Prote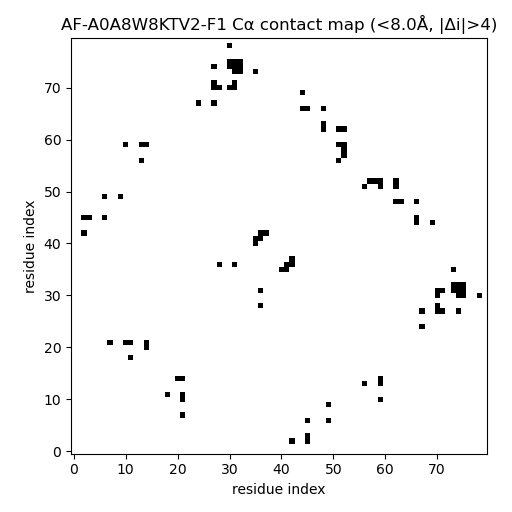in AF-A0A8W8KTV2-F1 (afdb_monomer)

Secondary structure (DSSP, 8-state):
-HHHHHHHHHHHHH-TT-HHHHHHHHHHHHTB-HHHHHSHHHHHHHHHHHHHHHH-GGGHHHHHHHHHHHHHHTB-GGG-

Structure (mmCIF, N/CA/C/O backbone):
data_AF-A0A8W8KTV2-F1
#
_entry.id   AF-A0A8W8KTV2-F1
#
loop_
_atom_site.group_PDB
_atom_site.id
_atom_site.type_symbol
_atom_site.label_atom_id
_atom_site.label_alt_id
_atom_site.label_comp_id
_atom_site.label_asym_id
_atom_site.label_entity_id
_atom_site.label_seq_id
_atom_site.pdbx_PDB_ins_code
_atom_site.Cartn_x
_atom_site.Cartn_y
_atom_site.Cartn_z
_atom_site.occupancy
_atom_site.B_iso_or_equiv
_atom_site.auth_seq_id
_atom_site.auth_comp_id
_atom_site.auth_asym_id
_atom_site.auth_atom_id
_atom_site.pdbx_PDB_model_num
ATOM 1 N N . MET A 1 1 ? 13.875 3.678 1.885 1.00 60.41 1 MET A N 1
ATOM 2 C CA . MET A 1 1 ? 12.620 2.990 2.287 1.00 60.41 1 MET A CA 1
ATOM 3 C C . MET A 1 1 ? 11.858 3.698 3.427 1.00 60.41 1 MET A C 1
ATOM 5 O O . MET A 1 1 ? 10.889 3.147 3.946 1.00 60.41 1 MET A O 1
ATOM 9 N 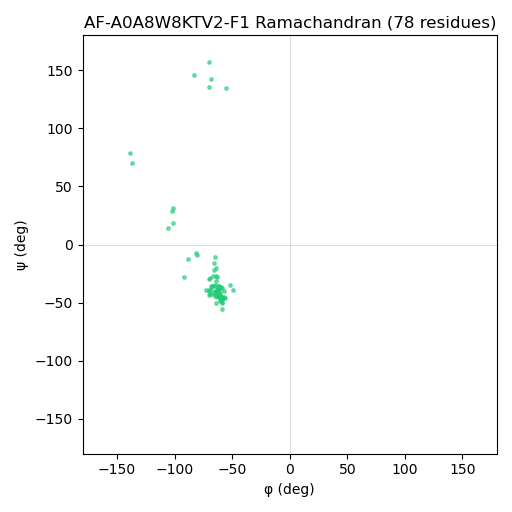N . GLU A 1 2 ? 12.223 4.928 3.812 1.00 76.12 2 GLU A N 1
ATOM 10 C CA . GLU A 1 2 ? 11.528 5.676 4.878 1.00 76.12 2 GLU A CA 1
ATOM 11 C C . GLU A 1 2 ? 10.108 6.110 4.479 1.00 76.12 2 GLU A C 1
ATOM 13 O O . GLU A 1 2 ? 9.186 6.001 5.285 1.00 76.12 2 GLU A O 1
ATOM 18 N N . GLU A 1 3 ? 9.896 6.472 3.210 1.00 82.62 3 GLU A N 1
ATOM 19 C CA . GLU A 1 3 ? 8.609 6.964 2.693 1.00 82.62 3 GLU A CA 1
ATOM 20 C C . GLU A 1 3 ? 7.467 5.947 2.834 1.00 82.62 3 GLU A C 1
ATOM 22 O O . GLU A 1 3 ? 6.364 6.296 3.259 1.00 82.62 3 GLU A O 1
ATOM 27 N N . PHE A 1 4 ? 7.730 4.666 2.551 1.00 87.00 4 PHE A N 1
ATOM 28 C CA . PHE A 1 4 ? 6.739 3.602 2.730 1.00 87.00 4 PHE A CA 1
ATOM 29 C C . PHE A 1 4 ? 6.413 3.372 4.212 1.00 87.00 4 PHE A C 1
ATOM 31 O O . PHE A 1 4 ? 5.264 3.127 4.582 1.00 87.00 4 PHE A O 1
ATOM 38 N N . THR A 1 5 ? 7.408 3.503 5.093 1.00 87.94 5 THR A N 1
ATOM 39 C CA . THR A 1 5 ? 7.202 3.368 6.541 1.00 87.94 5 THR A CA 1
ATOM 40 C C . THR A 1 5 ? 6.347 4.510 7.086 1.00 87.94 5 THR A C 1
ATOM 42 O O . THR A 1 5 ? 5.436 4.268 7.884 1.00 87.94 5 THR A O 1
ATOM 45 N N . GLU A 1 6 ? 6.594 5.743 6.644 1.00 89.62 6 GLU A N 1
ATOM 46 C CA . GLU A 1 6 ? 5.748 6.894 6.967 1.00 89.62 6 GLU A CA 1
ATOM 47 C C . GLU A 1 6 ? 4.323 6.723 6.442 1.00 89.62 6 GLU A C 1
ATOM 49 O O . GLU A 1 6 ? 3.360 6.917 7.189 1.00 89.62 6 GLU A O 1
ATOM 54 N N . PHE A 1 7 ? 4.177 6.270 5.197 1.00 90.56 7 PHE A N 1
ATOM 55 C CA . PHE A 1 7 ? 2.875 5.975 4.610 1.00 90.56 7 PHE A CA 1
ATOM 56 C C . PHE A 1 7 ? 2.106 4.934 5.426 1.00 90.56 7 PHE A C 1
ATOM 58 O O . PHE A 1 7 ? 0.945 5.150 5.768 1.00 90.56 7 PHE A O 1
ATOM 65 N N . LEU A 1 8 ? 2.750 3.841 5.843 1.00 90.94 8 LEU A N 1
ATOM 66 C CA . LEU A 1 8 ? 2.114 2.840 6.700 1.00 90.94 8 LEU A CA 1
ATOM 67 C C . LEU A 1 8 ? 1.700 3.407 8.066 1.00 90.94 8 LEU A C 1
ATOM 69 O O . LEU A 1 8 ? 0.667 2.994 8.602 1.00 90.94 8 LEU A O 1
ATOM 73 N N . LYS A 1 9 ? 2.470 4.336 8.649 1.00 91.12 9 LYS A N 1
ATOM 74 C CA . LYS A 1 9 ? 2.081 5.029 9.891 1.00 91.12 9 LYS A CA 1
ATOM 75 C C . LYS A 1 9 ? 0.838 5.893 9.671 1.00 91.12 9 LYS A C 1
ATOM 77 O O . LYS A 1 9 ? -0.091 5.812 10.479 1.00 91.12 9 LYS A O 1
ATOM 82 N N . LEU A 1 10 ? 0.785 6.647 8.571 1.00 90.81 10 LEU A N 1
ATOM 83 C CA . LEU A 1 10 ? -0.388 7.434 8.182 1.00 90.81 10 LEU A CA 1
ATOM 84 C C . LEU A 1 10 ? -1.611 6.526 7.997 1.00 90.81 10 LEU A C 1
ATOM 86 O O . LEU A 1 10 ? -2.642 6.728 8.637 1.00 90.81 10 LEU A O 1
ATOM 90 N N . CYS A 1 11 ? -1.465 5.447 7.230 1.00 90.12 11 CYS A N 1
ATOM 91 C CA . CYS A 1 11 ? -2.520 4.461 7.021 1.00 90.12 11 CYS A CA 1
ATOM 92 C C . CYS A 1 11 ? -3.024 3.892 8.350 1.00 90.12 11 CYS A C 1
ATOM 94 O O . CYS A 1 11 ? -4.227 3.842 8.574 1.00 90.12 11 CYS A O 1
ATOM 96 N N . LYS A 1 12 ? -2.133 3.515 9.278 1.00 89.81 12 LYS A N 1
ATOM 97 C CA . LYS A 1 12 ? -2.525 3.023 10.612 1.00 89.81 12 LYS A CA 1
ATOM 98 C C . LYS A 1 12 ? -3.304 4.061 11.424 1.00 89.81 12 LYS A C 1
ATOM 100 O O . LYS A 1 12 ? -4.209 3.682 12.166 1.00 89.81 12 LYS A O 1
ATOM 105 N N . LYS A 1 13 ? -2.965 5.350 11.306 1.00 90.44 13 LYS A N 1
ATOM 106 C CA . LYS A 1 13 ? -3.657 6.444 12.006 1.00 90.44 13 LYS A CA 1
ATOM 107 C C . LYS A 1 13 ? -5.114 6.568 11.552 1.00 90.44 13 LYS A C 1
ATOM 109 O O . LYS A 1 13 ? -5.980 6.763 12.404 1.00 90.44 13 LYS A O 1
ATOM 114 N N . HIS A 1 14 ? -5.371 6.412 10.254 1.00 87.69 14 HIS A N 1
ATOM 115 C CA . HIS A 1 14 ? -6.703 6.557 9.654 1.00 87.69 14 HIS A CA 1
ATOM 116 C C . HIS A 1 14 ? -7.496 5.236 9.582 1.00 87.69 14 HIS A C 1
ATOM 118 O O . HIS A 1 14 ? -8.716 5.241 9.704 1.00 87.69 14 HIS A O 1
ATOM 124 N N . LEU A 1 15 ? -6.824 4.084 9.497 1.00 86.88 15 LEU A N 1
ATOM 125 C CA . LEU A 1 15 ? -7.423 2.745 9.389 1.00 86.88 15 LEU A CA 1
ATOM 126 C C . LEU A 1 15 ? -7.421 1.968 10.718 1.00 86.88 15 LEU A C 1
ATOM 128 O O . LEU A 1 15 ? -7.337 0.739 10.721 1.00 86.88 15 LEU A O 1
ATOM 132 N N . LYS A 1 16 ? -7.528 2.650 11.868 1.00 81.19 16 LYS A N 1
ATOM 133 C CA . LYS A 1 16 ? -7.458 2.017 13.207 1.00 81.19 16 LYS A CA 1
ATOM 134 C C . LYS A 1 16 ? -8.402 0.824 13.383 1.00 81.19 16 LYS A C 1
ATOM 136 O O . LYS A 1 16 ? -8.060 -0.134 14.065 1.00 81.19 16 LYS A O 1
ATOM 141 N N . LYS A 1 17 ? -9.582 0.877 12.759 1.00 83.75 17 LYS A N 1
ATOM 142 C CA . LYS A 1 17 ? -10.605 -0.175 12.841 1.00 83.75 17 LYS A CA 1
ATOM 143 C C . LYS A 1 17 ? -10.339 -1.368 11.912 1.00 83.75 17 LYS A C 1
ATOM 145 O O . LYS A 1 17 ? -11.041 -2.365 12.015 1.00 83.75 17 LYS A O 1
ATOM 150 N N . GLN A 1 18 ? -9.363 -1.283 11.004 1.00 85.25 18 GLN A N 1
ATOM 151 C CA . GLN A 1 18 ? -9.118 -2.295 9.970 1.00 85.25 18 GLN A CA 1
ATOM 152 C C . GLN A 1 18 ? -7.620 -2.612 9.793 1.00 85.25 18 GLN A C 1
ATOM 154 O O . GLN A 1 18 ? -7.023 -2.325 8.752 1.00 85.25 18 GLN A O 1
ATOM 159 N N . PRO A 1 19 ? -6.988 -3.278 10.778 1.00 87.81 19 PRO A N 1
ATOM 160 C CA . PRO A 1 19 ? -5.579 -3.673 10.688 1.00 87.81 19 PRO A CA 1
ATOM 161 C C . PRO A 1 19 ? -5.299 -4.678 9.556 1.00 87.81 19 PRO A C 1
ATOM 163 O O . PRO A 1 19 ? -4.158 -4.790 9.105 1.00 87.81 19 PRO A O 1
ATOM 166 N N . ALA A 1 20 ? -6.324 -5.392 9.074 1.00 89.88 20 ALA A N 1
ATOM 167 C CA . ALA A 1 20 ? -6.221 -6.309 7.940 1.00 89.88 20 ALA A CA 1
ATOM 168 C C . ALA A 1 20 ? -5.757 -5.602 6.655 1.00 89.88 20 ALA A C 1
ATOM 170 O O . ALA A 1 20 ? -4.936 -6.149 5.923 1.00 89.88 20 ALA A O 1
ATOM 171 N N . ILE A 1 21 ? -6.192 -4.358 6.427 1.00 89.38 21 ILE A N 1
ATOM 172 C CA . ILE A 1 21 ? -5.772 -3.575 5.259 1.00 89.38 21 ILE A CA 1
ATOM 173 C C . ILE A 1 21 ? -4.279 -3.254 5.332 1.00 89.38 21 ILE A C 1
ATOM 175 O O . ILE A 1 21 ? -3.569 -3.384 4.343 1.00 89.38 21 ILE A O 1
ATOM 179 N N . ILE A 1 22 ? -3.764 -2.915 6.515 1.00 91.00 22 ILE A N 1
ATOM 180 C CA . ILE A 1 22 ? -2.330 -2.654 6.699 1.00 91.00 22 ILE A CA 1
ATOM 181 C C . ILE A 1 22 ? -1.499 -3.902 6.380 1.00 91.00 22 ILE A C 1
ATOM 183 O O . ILE A 1 22 ? -0.437 -3.797 5.766 1.00 91.00 22 ILE A O 1
ATOM 187 N N . LYS A 1 23 ? -1.979 -5.090 6.774 1.00 91.25 23 LYS A N 1
ATOM 188 C CA . LYS A 1 23 ? -1.340 -6.362 6.404 1.00 91.25 23 LYS A CA 1
ATOM 189 C C . LYS A 1 23 ? -1.391 -6.591 4.892 1.00 91.25 23 LYS A C 1
ATOM 191 O O . LYS A 1 23 ? -0.387 -7.006 4.324 1.00 91.25 23 LYS A O 1
ATOM 196 N N . LEU A 1 24 ? -2.514 -6.275 4.245 1.00 91.88 24 LEU A N 1
ATOM 197 C CA . LEU A 1 24 ? -2.672 -6.400 2.797 1.00 91.88 24 LEU A CA 1
ATOM 198 C C . LEU A 1 24 ? -1.715 -5.479 2.028 1.00 91.88 24 LEU A C 1
ATOM 200 O O . LEU A 1 24 ? -1.071 -5.946 1.098 1.00 91.88 24 LEU A O 1
ATOM 204 N N . ILE A 1 25 ? -1.563 -4.217 2.442 1.00 92.00 25 ILE A N 1
ATOM 205 C CA . ILE A 1 25 ? -0.613 -3.274 1.823 1.00 92.00 25 ILE A CA 1
ATOM 206 C C . ILE A 1 25 ? 0.812 -3.823 1.891 1.00 92.00 25 ILE A C 1
ATOM 208 O O . ILE A 1 25 ? 1.519 -3.828 0.889 1.00 92.00 25 ILE A O 1
ATOM 212 N N . LYS A 1 26 ? 1.227 -4.331 3.058 1.00 91.75 26 LYS A N 1
ATOM 213 C CA . LYS A 1 26 ? 2.550 -4.950 3.218 1.00 91.75 26 LYS A CA 1
ATOM 214 C C . LYS A 1 26 ? 2.727 -6.172 2.324 1.00 91.75 26 LYS A C 1
ATOM 216 O O . LYS A 1 26 ? 3.758 -6.284 1.677 1.00 91.75 26 LYS A O 1
ATOM 221 N N . LYS A 1 27 ? 1.720 -7.049 2.277 1.00 91.62 27 LYS A N 1
ATOM 222 C CA . LYS A 1 27 ? 1.737 -8.236 1.420 1.00 91.62 27 LYS A CA 1
ATOM 223 C C . LYS A 1 27 ? 1.898 -7.840 -0.050 1.00 91.62 27 LYS A C 1
ATOM 225 O O . LY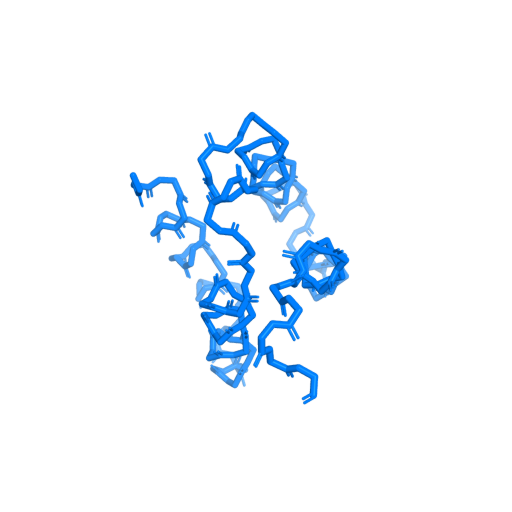S A 1 27 ? 2.801 -8.328 -0.706 1.00 91.62 27 LYS A O 1
ATOM 230 N N . ARG A 1 28 ? 1.090 -6.895 -0.542 1.00 89.12 28 ARG A N 1
ATOM 231 C CA . ARG A 1 28 ? 1.166 -6.439 -1.938 1.00 89.12 28 ARG A CA 1
ATOM 232 C C . ARG A 1 28 ? 2.472 -5.733 -2.272 1.00 89.12 28 ARG A C 1
ATOM 234 O O . ARG A 1 28 ? 2.962 -5.921 -3.367 1.00 89.12 28 ARG A O 1
ATOM 241 N N . HIS A 1 29 ? 3.052 -4.987 -1.335 1.00 90.19 29 HIS A N 1
ATOM 242 C CA . HIS A 1 29 ? 4.383 -4.411 -1.518 1.00 90.19 29 HIS A CA 1
ATOM 243 C C . HIS A 1 29 ? 5.462 -5.490 -1.662 1.00 90.19 29 HIS A C 1
ATOM 245 O O . HIS A 1 29 ? 6.385 -5.313 -2.440 1.00 90.19 29 HIS A O 1
ATOM 251 N N . GLN A 1 30 ? 5.387 -6.584 -0.898 1.00 89.12 30 GLN A N 1
ATOM 252 C CA . GLN A 1 30 ? 6.344 -7.695 -1.011 1.00 89.12 30 GLN A CA 1
ATOM 253 C C . GLN A 1 30 ? 6.176 -8.492 -2.308 1.00 89.12 30 GLN A C 1
ATOM 255 O O . GLN A 1 30 ? 7.147 -9.039 -2.807 1.00 89.12 30 GLN A O 1
ATOM 260 N N . GLU A 1 31 ? 4.955 -8.548 -2.838 1.00 90.69 31 GLU A N 1
ATOM 261 C CA . GLU A 1 31 ? 4.648 -9.187 -4.121 1.00 90.69 31 GLU A CA 1
ATOM 262 C C . GLU A 1 31 ? 4.956 -8.283 -5.329 1.00 90.69 31 GLU A C 1
ATOM 264 O O . GLU A 1 31 ? 4.809 -8.730 -6.460 1.00 90.69 31 GLU A O 1
ATOM 269 N N . SER A 1 32 ? 5.312 -7.008 -5.132 1.00 89.25 32 SER A N 1
ATOM 270 C CA . SER A 1 32 ? 5.645 -6.091 -6.229 1.00 89.25 32 SER A CA 1
ATOM 271 C C . SER A 1 32 ? 7.093 -6.256 -6.688 1.00 89.25 32 SER A C 1
ATOM 273 O O . SER A 1 32 ? 7.982 -6.459 -5.865 1.00 89.25 32 SER A O 1
ATOM 275 N N . ARG A 1 33 ? 7.323 -6.079 -7.995 1.00 88.62 33 ARG A N 1
ATOM 276 C CA . ARG A 1 33 ? 8.651 -6.142 -8.626 1.00 88.62 33 ARG A CA 1
ATOM 277 C C . ARG A 1 33 ? 9.614 -5.167 -7.958 1.00 88.62 33 ARG A C 1
ATOM 279 O O . ARG A 1 33 ? 9.276 -3.992 -7.775 1.00 88.62 33 ARG A O 1
ATOM 286 N N . GLU A 1 34 ? 10.833 -5.608 -7.661 1.00 88.25 34 GLU A N 1
ATOM 287 C CA . GLU A 1 34 ? 11.848 -4.752 -7.028 1.00 88.25 34 GLU A CA 1
ATOM 288 C C . GLU A 1 34 ? 12.161 -3.506 -7.869 1.00 88.25 34 GLU A C 1
ATOM 290 O O . GLU A 1 34 ? 12.287 -2.407 -7.323 1.00 88.25 34 GLU A O 1
ATOM 295 N N . GLU A 1 35 ? 12.178 -3.644 -9.200 1.00 89.25 35 GLU A N 1
ATOM 296 C CA . GLU A 1 35 ? 12.361 -2.540 -10.153 1.00 89.25 35 GLU A CA 1
ATOM 297 C C . GLU A 1 35 ? 11.312 -1.436 -9.976 1.00 89.25 35 GLU A C 1
ATOM 299 O O . GLU A 1 35 ? 11.628 -0.243 -10.005 1.00 89.25 35 GLU A O 1
ATOM 304 N N . TYR A 1 36 ? 10.058 -1.821 -9.726 1.00 89.06 36 TYR A N 1
ATOM 305 C CA . TYR A 1 36 ? 8.996 -0.866 -9.443 1.00 89.06 36 TYR A CA 1
ATOM 306 C C . TYR A 1 36 ? 9.199 -0.208 -8.075 1.00 89.06 36 TYR A C 1
ATOM 308 O O . TYR A 1 36 ? 9.081 1.012 -7.970 1.00 89.06 36 TYR A O 1
ATOM 316 N N . LEU A 1 37 ? 9.565 -0.968 -7.040 1.00 89.38 37 LEU A N 1
ATOM 317 C CA . LEU A 1 37 ? 9.756 -0.443 -5.681 1.00 89.38 37 LEU A CA 1
ATOM 318 C C . LEU A 1 37 ? 10.892 0.588 -5.574 1.00 89.38 37 LEU A C 1
ATOM 320 O O . LEU A 1 37 ? 10.846 1.473 -4.715 1.00 89.38 37 LEU A O 1
ATOM 324 N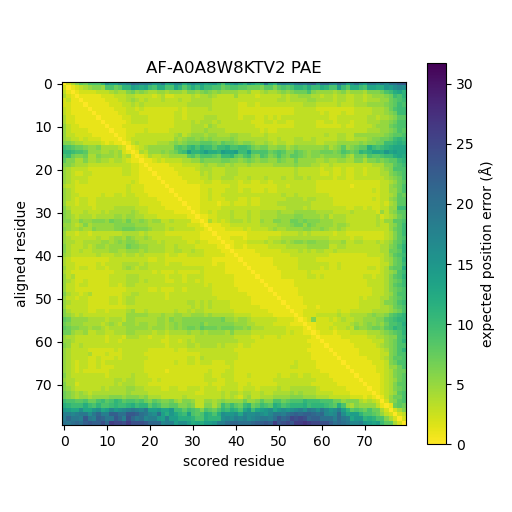 N . VAL A 1 38 ? 11.903 0.512 -6.443 1.00 90.38 38 VAL A N 1
ATOM 325 C CA . VAL A 1 38 ? 12.980 1.518 -6.511 1.00 90.38 38 VAL A CA 1
ATOM 326 C C . VAL A 1 38 ? 12.659 2.683 -7.453 1.00 90.38 38 VAL A C 1
ATOM 328 O O . VAL A 1 38 ? 13.333 3.717 -7.395 1.00 90.38 38 VAL A O 1
ATOM 331 N N . SER A 1 39 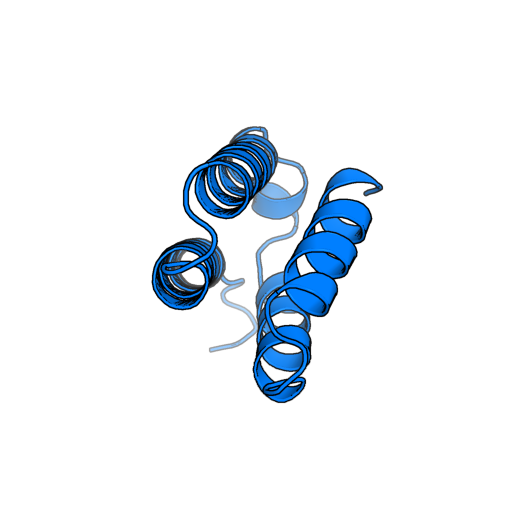? 11.620 2.546 -8.281 1.00 90.62 39 SER A N 1
ATOM 332 C CA . SER A 1 39 ? 11.245 3.520 -9.305 1.00 90.62 39 SER A CA 1
ATOM 333 C C . SER A 1 39 ? 10.679 4.825 -8.733 1.00 90.62 39 SER A C 1
ATOM 335 O O . SER A 1 39 ? 10.103 4.888 -7.642 1.00 90.62 39 SER A O 1
ATOM 337 N N . ALA A 1 40 ? 10.771 5.891 -9.533 1.00 91.31 40 ALA A N 1
ATOM 338 C CA . ALA A 1 40 ? 10.078 7.146 -9.250 1.00 91.31 40 ALA A CA 1
ATOM 339 C C . ALA A 1 40 ? 8.546 6.989 -9.282 1.00 91.31 40 ALA A C 1
ATOM 341 O O . ALA A 1 40 ? 7.849 7.719 -8.579 1.00 91.31 40 ALA A O 1
ATOM 342 N N . ALA A 1 41 ? 8.017 6.026 -10.049 1.00 90.31 41 ALA A N 1
ATOM 343 C CA . ALA A 1 41 ? 6.582 5.766 -10.133 1.00 90.31 41 ALA A CA 1
ATOM 344 C C . ALA A 1 41 ? 6.015 5.330 -8.775 1.00 90.31 41 ALA A C 1
ATOM 346 O O . ALA A 1 41 ? 5.017 5.883 -8.315 1.00 90.31 41 ALA A O 1
ATOM 347 N N . PHE A 1 42 ? 6.707 4.427 -8.077 1.00 91.75 42 PHE A N 1
ATOM 348 C CA . PHE A 1 42 ? 6.310 3.998 -6.738 1.00 91.75 42 PHE A CA 1
ATOM 349 C C . PHE A 1 42 ? 6.365 5.137 -5.711 1.00 91.75 42 PHE A C 1
ATOM 351 O O . PHE A 1 42 ? 5.416 5.327 -4.946 1.00 91.75 42 PHE A O 1
ATOM 358 N N . ARG A 1 43 ? 7.434 5.945 -5.724 1.00 92.25 43 ARG A N 1
ATOM 359 C CA . ARG A 1 43 ? 7.557 7.115 -4.832 1.00 92.25 43 ARG A CA 1
ATOM 360 C C . ARG A 1 43 ? 6.446 8.134 -5.080 1.00 92.25 43 ARG A C 1
ATOM 362 O O . ARG A 1 43 ? 5.808 8.589 -4.133 1.00 92.25 43 ARG A O 1
ATOM 369 N N . ASN A 1 44 ? 6.148 8.421 -6.348 1.00 92.75 44 ASN A N 1
ATOM 370 C CA . ASN A 1 44 ? 5.036 9.291 -6.729 1.00 92.75 44 ASN A CA 1
ATOM 371 C C . ASN A 1 44 ? 3.689 8.719 -6.278 1.00 92.75 44 ASN A C 1
ATOM 373 O O . ASN A 1 44 ? 2.868 9.459 -5.743 1.00 92.75 44 ASN A O 1
ATOM 377 N N . SER A 1 45 ? 3.472 7.411 -6.428 1.00 92.50 45 SER A N 1
ATOM 378 C CA . SER A 1 45 ? 2.248 6.742 -5.976 1.00 92.50 45 SER A CA 1
ATOM 379 C C . SER A 1 45 ? 2.054 6.877 -4.460 1.00 92.50 45 SER A C 1
ATOM 381 O O . SER A 1 45 ? 0.975 7.270 -4.006 1.00 92.50 45 SER A O 1
ATOM 383 N N . ILE A 1 46 ? 3.118 6.677 -3.666 1.00 93.12 46 ILE A N 1
ATOM 384 C CA . ILE A 1 46 ? 3.092 6.934 -2.217 1.00 93.12 46 ILE A CA 1
ATOM 385 C C . ILE A 1 46 ? 2.776 8.404 -1.930 1.00 93.12 46 ILE A C 1
ATOM 387 O O . ILE A 1 46 ? 1.913 8.688 -1.098 1.00 93.12 46 ILE A O 1
ATOM 391 N N . HIS A 1 47 ? 3.463 9.339 -2.588 1.00 92.62 47 HIS A N 1
ATOM 392 C CA . HIS A 1 47 ? 3.279 10.769 -2.353 1.00 92.62 47 HIS A CA 1
ATOM 393 C C . HIS A 1 47 ? 1.836 11.208 -2.640 1.00 92.62 47 HIS A C 1
ATOM 395 O O . HIS A 1 47 ? 1.197 11.829 -1.791 1.00 92.62 47 HIS A O 1
ATOM 401 N N . ILE A 1 48 ? 1.284 10.806 -3.787 1.00 92.44 48 ILE A N 1
ATOM 402 C CA . ILE A 1 48 ? -0.102 11.092 -4.177 1.00 92.44 48 ILE A CA 1
ATOM 403 C C . ILE A 1 48 ? -1.078 10.502 -3.156 1.00 92.44 48 ILE A C 1
ATOM 405 O O . ILE A 1 48 ? -2.010 11.186 -2.731 1.00 92.44 48 ILE A O 1
ATOM 409 N N . ALA A 1 49 ? -0.870 9.251 -2.734 1.00 93.00 49 ALA A N 1
ATOM 410 C CA . ALA A 1 49 ? -1.728 8.617 -1.740 1.00 93.00 49 ALA A CA 1
ATOM 411 C C . ALA A 1 49 ? -1.669 9.349 -0.388 1.00 93.00 49 ALA A C 1
ATOM 413 O O . ALA A 1 49 ? -2.716 9.574 0.218 1.00 93.00 49 ALA A O 1
ATOM 414 N N . ARG A 1 50 ? -0.480 9.776 0.066 1.00 93.31 50 ARG A N 1
ATOM 415 C CA . ARG A 1 50 ? -0.314 10.570 1.299 1.00 93.31 50 ARG A CA 1
ATOM 416 C C . ARG A 1 50 ? -1.097 11.876 1.223 1.00 93.31 50 ARG A C 1
ATOM 418 O O . ARG A 1 50 ? -1.968 12.091 2.060 1.00 93.31 50 ARG A O 1
ATOM 425 N N . VAL A 1 51 ? -0.856 12.679 0.186 1.00 93.31 51 VAL A N 1
ATOM 426 C CA . VAL A 1 51 ? -1.514 13.983 0.001 1.00 93.31 51 VAL A CA 1
ATOM 427 C C . VAL A 1 51 ? -3.034 13.829 -0.034 1.00 93.31 51 VAL A C 1
ATOM 429 O O . VAL A 1 51 ? -3.736 14.553 0.664 1.00 93.31 51 VAL A O 1
ATOM 432 N N . LYS A 1 52 ? -3.560 12.842 -0.771 1.00 93.75 52 LYS A N 1
ATOM 433 C CA . LYS A 1 52 ? -5.007 12.580 -0.827 1.00 93.75 52 LYS A CA 1
ATOM 434 C C . LYS A 1 52 ? -5.588 12.213 0.542 1.00 93.75 52 LYS A C 1
ATOM 436 O O . LYS A 1 52 ? -6.623 12.751 0.922 1.00 93.75 52 LYS A O 1
ATOM 441 N N . ILE A 1 53 ? -4.923 11.334 1.296 1.00 92.88 53 ILE A N 1
ATOM 442 C CA . ILE A 1 53 ? -5.367 10.931 2.643 1.00 92.88 53 ILE A CA 1
ATOM 443 C C . ILE A 1 53 ? -5.338 12.118 3.611 1.00 92.88 53 ILE A C 1
ATOM 445 O O . ILE A 1 53 ? -6.246 12.254 4.430 1.00 92.88 53 ILE A O 1
ATOM 449 N N . GLU A 1 54 ? -4.315 12.966 3.529 1.00 91.12 54 GLU A N 1
ATOM 450 C CA . GLU A 1 54 ? -4.192 14.154 4.377 1.00 91.12 54 GLU A CA 1
ATOM 451 C C . GLU A 1 54 ? -5.230 15.225 4.018 1.00 91.12 54 GLU A C 1
ATOM 453 O O . GLU A 1 54 ? -5.822 15.815 4.921 1.00 91.12 54 GLU A O 1
ATOM 458 N N . SER A 1 55 ? -5.509 15.437 2.728 1.00 93.44 55 SER A N 1
ATOM 459 C CA . SER A 1 55 ? -6.527 16.390 2.268 1.00 93.44 55 SER A CA 1
ATOM 460 C C . SER A 1 55 ? -7.962 15.919 2.515 1.00 93.44 55 SER A C 1
ATOM 462 O O . SER A 1 55 ? -8.806 16.734 2.880 1.00 93.44 55 SER A O 1
ATOM 464 N N . ASN A 1 56 ? -8.264 14.631 2.325 1.00 92.69 56 ASN A N 1
ATOM 465 C CA . ASN A 1 56 ? -9.609 14.086 2.522 1.00 92.69 56 ASN A CA 1
ATOM 466 C C . ASN A 1 56 ? -9.588 12.709 3.217 1.00 92.69 56 ASN A C 1
ATOM 468 O O . ASN A 1 56 ? 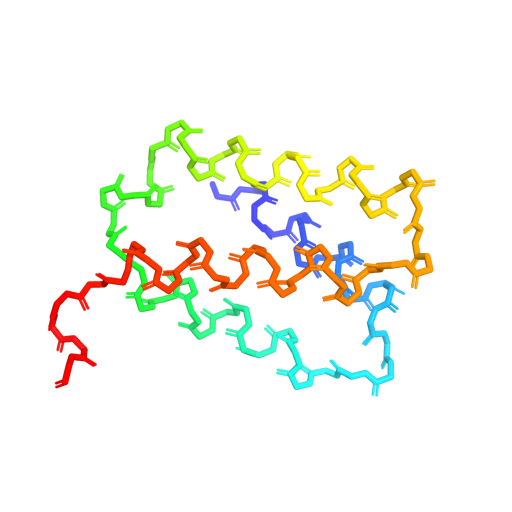-9.784 11.665 2.588 1.00 92.69 56 ASN A O 1
ATOM 472 N N . PRO A 1 57 ? -9.415 12.665 4.547 1.00 88.25 57 PRO A N 1
ATOM 473 C CA . PRO A 1 57 ? -9.276 11.407 5.277 1.00 88.25 57 PRO A CA 1
ATOM 474 C C . PRO A 1 57 ? -10.539 10.529 5.271 1.00 88.25 57 PRO A C 1
ATOM 476 O O . PRO A 1 57 ? -10.443 9.340 5.578 1.00 88.25 57 PRO A O 1
ATOM 479 N N . ASN A 1 58 ? -11.708 11.077 4.917 1.00 89.81 58 ASN A N 1
ATOM 480 C CA . ASN A 1 58 ? -12.963 10.322 4.832 1.00 89.81 58 ASN A CA 1
ATOM 481 C C . ASN A 1 58 ? -12.940 9.278 3.706 1.00 89.81 58 ASN A C 1
ATOM 483 O O . ASN A 1 58 ? -13.583 8.236 3.813 1.00 89.81 58 ASN A O 1
ATOM 487 N N . GLU A 1 59 ? -12.150 9.524 2.660 1.00 91.38 59 GLU A N 1
ATOM 488 C CA . GLU A 1 59 ? -12.001 8.636 1.506 1.00 91.38 59 GLU A CA 1
ATOM 489 C C . GLU A 1 59 ? -10.715 7.799 1.560 1.00 91.38 59 GLU A C 1
ATOM 491 O O . GLU A 1 59 ? -10.297 7.226 0.556 1.00 91.38 59 GLU A O 1
ATOM 496 N N . VAL A 1 60 ? -10.096 7.655 2.740 1.00 91.69 60 VAL A N 1
ATOM 497 C CA . VAL A 1 60 ? -8.861 6.868 2.914 1.00 91.69 60 VAL A CA 1
ATOM 498 C C . VAL A 1 60 ? -8.956 5.475 2.281 1.00 91.69 60 VAL A C 1
ATOM 500 O O . VAL A 1 60 ? -8.007 5.020 1.655 1.00 91.69 60 VAL A O 1
ATOM 503 N N . PHE A 1 61 ? -10.107 4.803 2.372 1.00 89.88 61 PHE A N 1
ATOM 504 C CA . PHE A 1 61 ? -10.302 3.482 1.769 1.00 89.88 61 PHE A CA 1
ATOM 505 C C . PHE A 1 61 ? -10.187 3.496 0.243 1.00 89.88 61 PHE A C 1
ATOM 507 O O . PHE A 1 61 ? -9.622 2.563 -0.323 1.00 89.88 61 PHE A O 1
ATOM 514 N N . LEU A 1 62 ? -10.689 4.547 -0.409 1.00 92.44 62 LEU A N 1
ATOM 515 C CA . LEU A 1 62 ? -10.609 4.728 -1.855 1.00 92.44 62 LEU A CA 1
ATOM 516 C C . LEU A 1 62 ? -9.147 4.879 -2.285 1.00 92.44 62 LEU A C 1
ATOM 518 O O . LEU A 1 62 ? -8.669 4.133 -3.134 1.00 92.44 62 LEU A O 1
ATOM 522 N N . TYR A 1 63 ? -8.412 5.771 -1.619 1.00 93.12 63 TYR A N 1
ATOM 523 C CA . TYR A 1 63 ? -7.013 6.049 -1.950 1.00 93.12 63 TYR A CA 1
ATOM 524 C C . TYR A 1 63 ? -6.107 4.845 -1.697 1.00 93.12 63 TYR A C 1
ATOM 526 O O . TYR A 1 63 ? -5.188 4.575 -2.466 1.00 93.12 63 TYR A O 1
ATOM 534 N N . ILE A 1 64 ? -6.395 4.078 -0.646 1.00 92.12 64 ILE A N 1
ATOM 535 C CA . ILE A 1 64 ? -5.678 2.837 -0.352 1.00 92.12 64 ILE A CA 1
ATOM 536 C C . ILE A 1 64 ? -6.010 1.749 -1.366 1.00 92.12 64 ILE A C 1
ATOM 538 O O . ILE A 1 64 ? -5.115 1.011 -1.767 1.00 92.12 64 ILE A O 1
ATOM 542 N N . ARG A 1 65 ? -7.269 1.639 -1.798 1.00 92.88 65 ARG A N 1
ATOM 543 C CA . ARG A 1 65 ? -7.662 0.707 -2.858 1.00 92.88 65 ARG A CA 1
ATOM 544 C C . ARG A 1 65 ? -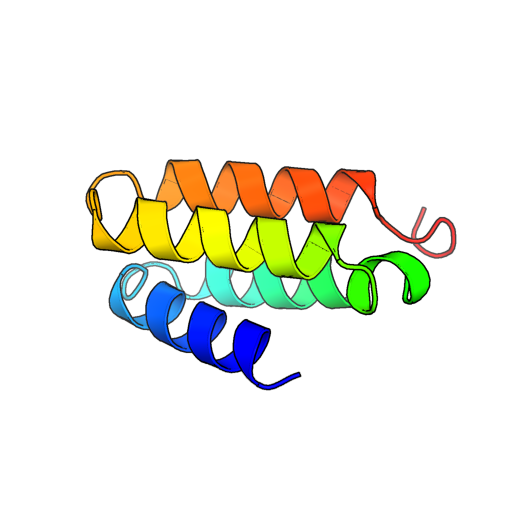6.926 1.023 -4.160 1.00 92.88 65 ARG A C 1
ATOM 546 O O . ARG A 1 65 ? -6.382 0.101 -4.757 1.00 92.88 65 ARG A O 1
ATOM 553 N N . ASP A 1 66 ? -6.871 2.292 -4.558 1.00 92.12 66 ASP A N 1
ATOM 554 C CA . ASP A 1 66 ? -6.159 2.708 -5.771 1.00 92.12 66 ASP A CA 1
ATOM 555 C C . ASP A 1 66 ? -4.654 2.410 -5.650 1.00 92.12 66 ASP A C 1
ATOM 557 O O . ASP A 1 66 ? -4.061 1.824 -6.551 1.00 92.12 66 ASP A O 1
ATOM 561 N N . PHE A 1 67 ? -4.046 2.682 -4.490 1.00 93.06 67 PHE A N 1
ATOM 562 C CA . PHE A 1 67 ? -2.649 2.320 -4.228 1.00 93.06 67 PHE A CA 1
ATOM 563 C C . PHE A 1 67 ? -2.402 0.800 -4.288 1.00 93.06 67 PHE A C 1
ATOM 565 O O . PHE A 1 67 ? -1.419 0.335 -4.862 1.00 93.06 67 PHE A O 1
ATOM 572 N N . LEU A 1 68 ? -3.304 -0.007 -3.722 1.00 92.25 68 LEU A N 1
ATOM 573 C CA . LEU A 1 68 ? -3.233 -1.470 -3.799 1.00 92.25 68 LEU A CA 1
ATOM 574 C C . LEU A 1 68 ? -3.386 -1.988 -5.233 1.00 92.25 68 LEU A C 1
ATOM 576 O O . LEU A 1 68 ? -2.834 -3.041 -5.559 1.00 92.25 68 LEU A O 1
ATOM 580 N N . GLN A 1 69 ? -4.145 -1.284 -6.071 1.00 91.81 69 GLN A N 1
ATOM 58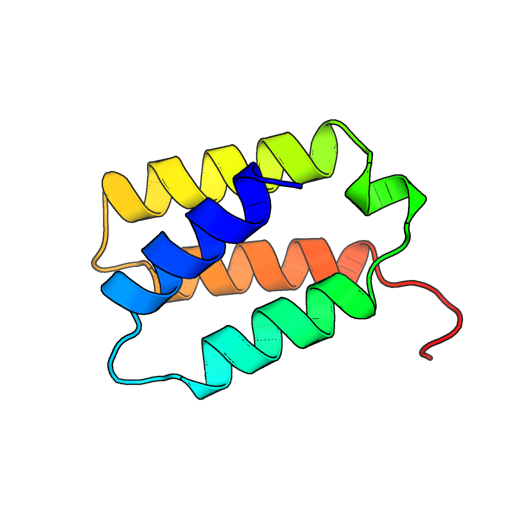1 C CA . GLN A 1 69 ? -4.287 -1.606 -7.484 1.00 91.81 69 GLN A CA 1
ATOM 582 C C . GLN A 1 69 ? -2.988 -1.325 -8.242 1.00 91.81 69 GLN A C 1
ATOM 584 O O . GLN A 1 69 ? -2.543 -2.201 -8.976 1.00 91.81 69 GLN A O 1
ATOM 589 N N . GLU A 1 70 ? -2.323 -0.201 -7.976 1.00 90.69 70 GLU A N 1
ATOM 590 C CA . GLU A 1 70 ? -0.994 0.093 -8.533 1.00 90.69 70 GLU A CA 1
ATOM 591 C C . GLU A 1 70 ? 0.037 -0.979 -8.151 1.00 90.69 70 GLU A C 1
ATOM 593 O O . GLU A 1 70 ? 0.759 -1.488 -9.008 1.00 90.69 70 GLU A O 1
ATOM 598 N N . LEU A 1 71 ? 0.061 -1.400 -6.879 1.00 90.19 71 LEU A N 1
ATOM 599 C CA . LEU A 1 71 ? 0.922 -2.504 -6.430 1.00 90.19 71 LEU A CA 1
ATOM 600 C C . LEU A 1 71 ? 0.598 -3.825 -7.139 1.00 90.19 71 LEU A C 1
ATOM 602 O O . LEU A 1 71 ? 1.500 -4.599 -7.444 1.00 90.19 71 LEU A O 1
ATOM 606 N N . LYS A 1 72 ? -0.689 -4.086 -7.401 1.00 88.44 72 LYS A N 1
ATOM 607 C CA . LYS A 1 72 ? -1.144 -5.287 -8.114 1.00 88.44 72 LYS A CA 1
ATOM 608 C C . LYS A 1 72 ? -0.723 -5.270 -9.586 1.00 88.44 72 LYS A C 1
ATOM 610 O O . LYS A 1 72 ? -0.401 -6.326 -10.112 1.00 88.44 72 LYS A O 1
ATOM 615 N N . LEU A 1 73 ? -0.761 -4.114 -10.247 1.00 89.06 73 LEU A N 1
ATOM 616 C CA . LEU A 1 73 ? -0.348 -3.982 -11.649 1.00 89.06 73 LEU A CA 1
ATOM 617 C C . LEU A 1 73 ? 1.163 -4.166 -11.822 1.00 89.06 73 LEU A C 1
ATOM 619 O O . LEU A 1 73 ? 1.602 -4.659 -12.852 1.00 89.06 73 LEU A O 1
ATOM 623 N N . ASN A 1 74 ? 1.938 -3.828 -10.792 1.00 87.94 74 ASN A N 1
ATOM 624 C CA . ASN A 1 74 ? 3.390 -3.988 -10.759 1.00 87.94 74 ASN A CA 1
ATOM 625 C C . ASN A 1 74 ? 3.815 -5.217 -9.937 1.00 87.94 74 ASN A C 1
ATOM 627 O O . ASN A 1 74 ? 4.882 -5.222 -9.319 1.00 87.94 74 ASN A O 1
ATOM 631 N N . LYS A 1 75 ? 2.952 -6.239 -9.880 1.00 86.31 75 LYS A N 1
ATOM 632 C CA . LYS A 1 75 ? 3.234 -7.509 -9.210 1.00 86.31 75 LYS A CA 1
ATOM 633 C C . LYS A 1 75 ? 4.325 -8.271 -9.966 1.00 86.31 75 LYS A C 1
ATOM 635 O O . LYS A 1 75 ? 4.390 -8.225 -11.197 1.00 86.31 75 LYS A O 1
ATOM 640 N N . ASP A 1 76 ? 5.193 -8.935 -9.223 1.00 78.75 76 ASP A N 1
ATOM 641 C CA . ASP A 1 76 ? 6.186 -9.844 -9.775 1.00 78.75 76 ASP A CA 1
ATOM 642 C C . ASP A 1 76 ? 5.503 -11.109 -10.319 1.00 78.75 76 ASP A C 1
ATOM 644 O O . ASP A 1 76 ? 4.568 -11.634 -9.700 1.00 78.75 76 ASP A O 1
ATOM 648 N N . GLU A 1 77 ? 5.918 -11.543 -11.510 1.00 67.31 77 GLU A N 1
ATOM 649 C CA . GLU A 1 77 ? 5.336 -12.697 -12.219 1.00 67.31 77 GLU A CA 1
ATOM 650 C C . GLU A 1 77 ? 5.591 -14.009 -11.466 1.00 67.31 77 GLU A C 1
ATOM 652 O O . GLU A 1 77 ? 4.808 -14.946 -11.589 1.00 67.31 77 GLU A O 1
ATOM 657 N N . GLU A 1 78 ? 6.604 -14.055 -10.594 1.00 58.84 78 GLU A N 1
ATOM 658 C CA . GLU A 1 78 ? 6.933 -15.236 -9.780 1.00 58.84 78 GLU A CA 1
ATOM 659 C C . GLU A 1 78 ? 5.835 -15.620 -8.760 1.00 58.84 78 GLU A C 1
ATOM 661 O O . GLU A 1 78 ? 5.863 -16.698 -8.170 1.00 58.84 78 GLU A O 1
ATOM 666 N N . TYR A 1 79 ? 4.838 -14.756 -8.553 1.00 56.38 79 TYR A N 1
ATOM 667 C CA . TYR A 1 79 ? 3.734 -14.974 -7.615 1.00 56.38 79 TYR A CA 1
ATOM 668 C C . TYR A 1 79 ? 2.390 -15.330 -8.296 1.00 56.38 79 TYR A C 1
ATOM 670 O O . TYR A 1 79 ? 1.349 -15.184 -7.638 1.00 56.38 79 TYR A O 1
ATOM 678 N N . GLU A 1 80 ? 2.355 -15.696 -9.586 1.00 50.56 80 GLU A N 1
ATOM 679 C CA . GLU A 1 80 ? 1.141 -16.206 -10.275 1.00 50.56 80 GLU A CA 1
ATOM 680 C C . GLU A 1 80 ? 0.718 -17.624 -9.857 1.00 50.56 80 GLU A C 1
ATOM 682 O O . GLU A 1 80 ? 1.583 -18.510 -9.692 1.00 50.56 80 GLU A O 1
#

Sequence (80 aa):
MEEFTEFLKLCKKHLKKQPAIIKLIKKRHQESREEYLVSAAFRNSIHIARVKIESNPNEVFLYIRDFLQELKLNKDEEYE

Mean predicted aligned error: 4.27 Å

Solvent-accessible surface area (backbone atoms only — not comparable to full-atom values): 4547 Å² total; per-residue (Å²): 120,65,68,63,54,52,48,51,52,52,47,49,72,76,37,66,91,44,63,66,54,60,52,48,53,52,51,39,57,72,45,26,31,67,72,49,71,72,30,69,66,44,53,48,51,52,51,54,40,48,53,46,34,73,76,41,59,91,48,37,67,58,47,48,49,54,51,52,47,54,31,59,75,43,41,36,77,92,75,115

Nearest PDB structures (foldseek):
  5grq-assembly1_B  TM=9.716E-01  e=1.682E-04  Homo sapiens
  5y18-assembly1_A  TM=9.308E-01  e=2.588E-04  Homo sapiens
  5y6o-assembly2_F  TM=9.455E-01  e=4.789E-04  Homo sapiens
  5y6o-assembly3_I  TM=9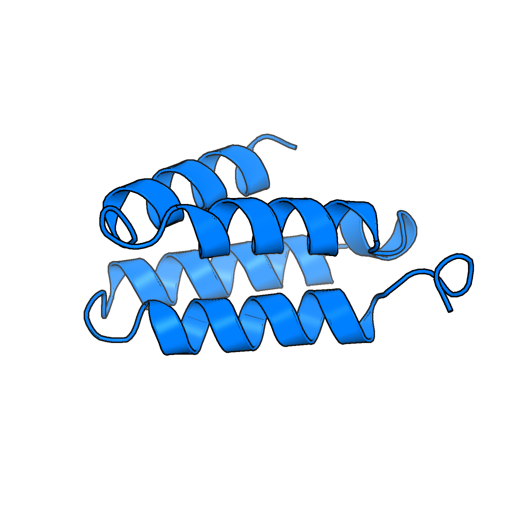.372E-01  e=6.514E-04  Homo sapiens
  5y6o-assembly3_G  TM=9.385E-01  e=6.928E-04  Homo sapiens

InterPro domains:
  IPR031333 Daxx, N-terminal Rassf1C-interacting domain [PF03344] (4-73)
  IPR038298 Daxx, N-terminal domain superfamily [G3DSA:1.10.8.810] (1-79)

Radius of gyration: 12.02 Å; Cα contacts (8 Å, |Δi|>4): 55; chains: 1; bounding box: 26×33×25 Å

Foldseek 3Di:
DVLVVVLLVLLCVLPVVCVVLSVLLVVLQVQFDPVCVPDPVLVVLSVVLVVCCVVPVVCNVVSSVVSSVVSVVRGDPVVD

pLDDT: mean 88.01, std 8.3, range [50.56, 93.75]

Organism: Magallana gigas (NCBI:txid29159)